Protein AF-A0A971S518-F1 (afdb_monomer_lite)

Radius of gyration: 13.88 Å; chains: 1; bounding box: 35×19×40 Å

Secondary structure (DSSP, 8-state):
-B-TTT--B-SSEEEETTEEEEHHHHHHHHH--TTSTTHHHHHHHHHHHHHHHHHHHHTT----

Structure (mmCIF, N/CA/C/O backbone):
data_AF-A0A971S518-F1
#
_entry.id   AF-A0A971S518-F1
#
loop_
_atom_site.group_PDB
_atom_site.id
_atom_site.type_symbol
_atom_site.label_atom_id
_atom_site.label_alt_id
_atom_site.label_comp_id
_atom_site.label_asym_id
_atom_site.label_entity_id
_atom_site.label_seq_id
_atom_site.pdbx_PDB_ins_code
_atom_site.Cartn_x
_atom_site.Cartn_y
_atom_site.Cartn_z
_atom_site.occupancy
_atom_site.B_iso_or_equiv
_atom_site.auth_seq_id
_atom_site.auth_comp_id
_atom_site.auth_asym_id
_atom_site.auth_atom_id
_atom_site.pdbx_PDB_model_num
ATOM 1 N N . MET A 1 1 ? -14.712 9.723 -6.717 1.00 69.00 1 MET A N 1
ATOM 2 C CA . MET A 1 1 ? -13.978 9.697 -5.434 1.00 69.00 1 MET A CA 1
ATOM 3 C C . MET A 1 1 ? -12.510 9.948 -5.755 1.00 69.00 1 MET A C 1
ATOM 5 O O . MET A 1 1 ? -12.096 9.560 -6.841 1.00 69.00 1 MET A O 1
ATOM 9 N N . TYR A 1 2 ? -11.763 10.659 -4.911 1.00 85.94 2 TYR A N 1
ATOM 10 C CA . TYR A 1 2 ? -10.340 10.918 -5.166 1.00 85.94 2 TYR A CA 1
ATOM 11 C C . TYR A 1 2 ? -9.495 9.766 -4.624 1.00 85.94 2 TYR A C 1
ATOM 13 O O . TYR A 1 2 ? -9.768 9.260 -3.534 1.00 85.94 2 TYR A O 1
ATOM 21 N N . CYS A 1 3 ? -8.489 9.347 -5.389 1.00 91.06 3 CYS A N 1
ATOM 22 C CA . CYS A 1 3 ? -7.536 8.334 -4.953 1.00 91.06 3 CYS A CA 1
ATOM 23 C C . CYS A 1 3 ? -6.704 8.870 -3.783 1.00 91.06 3 CYS A C 1
ATOM 25 O O . CYS A 1 3 ? -6.092 9.928 -3.905 1.00 91.06 3 CYS A O 1
ATOM 27 N N . LYS A 1 4 ? -6.603 8.120 -2.681 1.00 88.81 4 LYS A N 1
ATOM 28 C CA . LYS A 1 4 ? -5.781 8.516 -1.524 1.00 88.81 4 LYS A CA 1
ATOM 29 C C . LYS A 1 4 ? -4.294 8.693 -1.868 1.00 88.81 4 LYS A C 1
ATOM 31 O O . LYS A 1 4 ? -3.616 9.455 -1.190 1.00 88.81 4 LYS A O 1
ATOM 36 N N . LEU A 1 5 ? -3.796 8.004 -2.901 1.00 90.50 5 LEU A N 1
ATOM 37 C CA . LEU A 1 5 ? -2.382 8.026 -3.285 1.00 90.50 5 LEU A CA 1
ATOM 38 C C . LEU A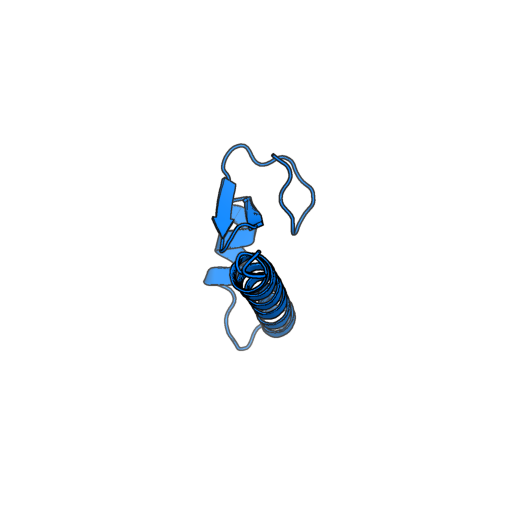 1 5 ? -2.027 9.187 -4.225 1.00 90.50 5 LEU A C 1
ATOM 40 O O . LEU A 1 5 ? -1.139 9.971 -3.918 1.00 90.50 5 LEU A O 1
ATOM 44 N N . CYS A 1 6 ? -2.683 9.278 -5.386 1.00 91.62 6 CYS A N 1
ATOM 45 C CA . CYS A 1 6 ? -2.352 10.286 -6.400 1.00 91.62 6 CYS A CA 1
ATOM 46 C C . CYS A 1 6 ? -3.224 11.543 -6.320 1.00 91.62 6 CYS A C 1
ATOM 48 O O . CYS A 1 6 ? -2.954 12.510 -7.021 1.00 91.62 6 CYS A O 1
ATOM 50 N N . ASN A 1 7 ? -4.271 11.537 -5.488 1.00 90.50 7 ASN A N 1
ATOM 51 C CA . ASN A 1 7 ? -5.265 12.606 -5.391 1.00 90.50 7 ASN A CA 1
ATOM 52 C C . ASN A 1 7 ? -5.964 12.938 -6.724 1.00 90.50 7 ASN A C 1
ATOM 54 O O . ASN A 1 7 ? -6.580 13.991 -6.871 1.00 90.50 7 ASN A O 1
ATOM 58 N N . GLU A 1 8 ? -5.903 12.029 -7.696 1.00 89.00 8 GLU A N 1
ATOM 59 C CA . GLU A 1 8 ? -6.619 12.158 -8.957 1.00 89.00 8 GLU A CA 1
ATOM 60 C C . GLU A 1 8 ? -8.003 11.519 -8.855 1.00 89.00 8 GLU A C 1
ATOM 62 O O . GLU A 1 8 ? -8.258 10.591 -8.072 1.00 89.00 8 GLU A O 1
ATOM 67 N N . LYS A 1 9 ? -8.923 12.036 -9.668 1.00 81.00 9 LYS A N 1
ATOM 68 C CA . LYS A 1 9 ? -10.262 11.480 -9.817 1.00 81.00 9 LYS A CA 1
ATOM 69 C C . LYS A 1 9 ? -10.187 10.326 -10.816 1.00 81.00 9 LYS A C 1
ATOM 71 O O . LYS A 1 9 ? -10.142 10.555 -12.016 1.00 81.00 9 LYS A O 1
ATOM 76 N N . GLY A 1 10 ? -10.167 9.096 -10.313 1.00 67.69 10 GLY A N 1
ATOM 77 C CA . GLY A 1 10 ? -10.242 7.903 -11.156 1.00 67.69 10 GLY A CA 1
ATOM 78 C C . GLY A 1 10 ? -11.688 7.566 -11.524 1.00 67.69 10 GLY A C 1
ATOM 79 O O . GLY A 1 10 ? -12.579 7.676 -10.679 1.00 67.69 10 GLY A O 1
ATOM 80 N N . GLU A 1 11 ? -11.920 7.128 -12.762 1.00 70.88 11 GLU A N 1
ATOM 81 C CA . GLU A 1 11 ? -13.217 6.576 -13.191 1.00 70.88 11 GLU A CA 1
ATOM 82 C C . GLU A 1 11 ? -13.499 5.217 -12.538 1.00 70.88 11 GLU A C 1
ATOM 84 O O . GLU A 1 11 ? -14.640 4.904 -12.206 1.00 70.88 11 GLU A O 1
ATOM 89 N N . SER A 1 12 ? -12.444 4.436 -12.289 1.00 83.94 12 SER A N 1
ATOM 90 C CA . SER A 1 12 ? -12.502 3.164 -11.574 1.00 83.94 12 SER A CA 1
ATOM 91 C C . SER A 1 12 ? -11.695 3.235 -10.279 1.00 83.94 12 SER A C 1
ATOM 93 O O . SER A 1 12 ? -10.518 3.612 -10.262 1.00 83.94 12 SER A O 1
ATOM 95 N N . SER A 1 13 ? -12.342 2.870 -9.173 1.00 88.81 13 SER A N 1
ATOM 96 C CA . SER A 1 13 ? -11.720 2.829 -7.852 1.00 88.81 13 SER A CA 1
ATOM 97 C C . SER A 1 13 ? -11.989 1.516 -7.139 1.00 88.81 13 SER A C 1
ATOM 99 O O . SER A 1 13 ? -13.079 0.961 -7.260 1.00 88.81 13 SER A O 1
ATOM 101 N N . ILE A 1 14 ? -11.026 1.080 -6.337 1.00 92.44 14 ILE A N 1
ATOM 102 C CA . ILE A 1 14 ? -11.139 -0.046 -5.419 1.00 92.44 14 ILE A CA 1
ATOM 103 C C . ILE A 1 14 ? -11.103 0.458 -3.975 1.00 92.44 14 ILE A C 1
ATOM 105 O O . ILE A 1 14 ? -10.445 1.454 -3.662 1.00 92.44 14 ILE A O 1
ATOM 109 N N . ASN A 1 15 ? -11.818 -0.232 -3.090 1.00 92.44 15 ASN A N 1
ATOM 110 C CA . ASN A 1 15 ? -11.690 -0.041 -1.653 1.00 92.44 15 ASN A CA 1
ATOM 111 C C . ASN A 1 15 ? -10.671 -1.051 -1.104 1.00 92.44 15 ASN A C 1
ATOM 113 O O . ASN A 1 15 ? -10.921 -2.254 -1.120 1.00 92.44 15 ASN A O 1
ATOM 117 N N . LEU A 1 16 ? -9.526 -0.560 -0.634 1.00 93.06 16 LEU A N 1
ATOM 118 C CA . LEU A 1 16 ? -8.508 -1.345 0.051 1.00 93.06 16 LEU A CA 1
ATOM 119 C C . LEU A 1 16 ? -8.565 -1.005 1.541 1.00 93.06 16 LEU A C 1
ATOM 121 O O . LEU A 1 16 ? -8.121 0.066 1.939 1.00 93.06 16 LEU A O 1
ATOM 125 N N . LEU A 1 17 ? -9.119 -1.913 2.354 1.00 93.38 17 LEU A N 1
ATOM 126 C CA . LEU A 1 17 ? -9.208 -1.768 3.817 1.00 93.38 17 LEU A CA 1
ATOM 127 C C . LEU A 1 17 ? -9.836 -0.428 4.257 1.00 93.38 17 LEU A C 1
ATOM 129 O O . LEU A 1 17 ? -9.342 0.247 5.151 1.00 93.38 17 LEU A O 1
ATOM 133 N N . GLY A 1 18 ? -10.926 -0.013 3.612 1.00 90.25 18 GLY A N 1
ATOM 134 C CA . GLY A 1 18 ? -11.593 1.263 3.892 1.00 90.25 18 GLY A CA 1
ATOM 135 C C . GLY A 1 18 ? -11.022 2.460 3.123 1.00 90.25 18 GLY A C 1
ATOM 136 O O . GLY A 1 18 ? -11.700 3.481 3.017 1.00 90.25 18 GLY A O 1
ATOM 137 N N . THR A 1 19 ? -9.842 2.343 2.511 1.00 92.50 19 THR A N 1
ATOM 138 C CA . THR A 1 19 ? -9.213 3.408 1.719 1.00 92.50 19 THR A CA 1
ATOM 139 C C . THR A 1 19 ? -9.574 3.294 0.239 1.00 92.50 19 THR A C 1
ATOM 141 O O . THR A 1 19 ? -9.429 2.239 -0.372 1.00 92.50 19 THR A O 1
ATOM 144 N N . ASN A 1 20 ? -10.010 4.395 -0.378 1.00 93.25 20 ASN A N 1
ATOM 145 C CA . ASN A 1 20 ? -10.266 4.431 -1.818 1.00 93.25 20 ASN A CA 1
ATOM 146 C C . ASN A 1 20 ? -8.973 4.693 -2.609 1.00 93.25 20 ASN A C 1
ATOM 148 O O . ASN A 1 20 ? -8.268 5.678 -2.366 1.00 93.25 20 ASN A O 1
ATOM 152 N N . LEU A 1 21 ? -8.687 3.821 -3.575 1.00 94.06 21 LEU A N 1
ATOM 153 C CA . LEU A 1 21 ? -7.577 3.944 -4.516 1.00 94.06 21 LEU A CA 1
ATOM 154 C C . LEU A 1 21 ? -8.097 3.839 -5.949 1.00 94.06 21 LEU A C 1
ATOM 156 O O . LEU A 1 21 ? -8.983 3.033 -6.228 1.00 94.06 21 LEU A O 1
ATOM 160 N N . CYS A 1 22 ? -7.516 4.597 -6.881 1.00 94.25 22 CYS A N 1
ATOM 161 C CA . CYS A 1 22 ? -7.738 4.328 -8.300 1.00 94.25 22 CYS A CA 1
ATOM 162 C C . CYS A 1 22 ? -7.061 3.009 -8.703 1.00 94.25 22 CYS A C 1
ATOM 164 O O . CYS A 1 22 ? -6.081 2.574 -8.084 1.00 94.25 22 CYS A O 1
ATOM 166 N N . MET A 1 23 ? -7.576 2.377 -9.758 1.00 92.88 23 MET A N 1
ATOM 167 C CA . MET A 1 23 ? -7.059 1.087 -10.224 1.00 92.88 23 MET A CA 1
ATOM 168 C C . MET A 1 23 ? -5.585 1.134 -10.632 1.00 92.88 23 MET A C 1
ATOM 170 O O . MET A 1 23 ? -4.870 0.161 -10.401 1.00 92.88 23 MET A O 1
ATOM 174 N N . ASP A 1 24 ? -5.099 2.252 -11.170 1.00 93.44 24 ASP A N 1
ATOM 175 C CA . ASP A 1 24 ? -3.693 2.387 -11.562 1.00 93.44 24 ASP A CA 1
ATOM 176 C C . ASP A 1 24 ? -2.761 2.401 -10.349 1.00 93.44 24 ASP A C 1
ATOM 178 O O . ASP A 1 24 ? -1.746 1.705 -10.334 1.00 93.44 24 ASP A O 1
ATOM 182 N N . CYS A 1 25 ? -3.143 3.110 -9.283 1.00 94.06 25 CYS A N 1
ATOM 183 C CA . CYS A 1 25 ? -2.399 3.099 -8.025 1.00 94.06 25 CYS A CA 1
ATOM 184 C C . CYS A 1 25 ? -2.414 1.710 -7.383 1.00 94.06 25 CYS A C 1
ATOM 186 O O . CYS A 1 25 ? -1.376 1.232 -6.928 1.00 94.06 25 CYS A O 1
ATOM 188 N N . PHE A 1 26 ? -3.566 1.036 -7.390 1.00 94.94 26 PHE A N 1
ATOM 189 C CA . PHE A 1 26 ? -3.666 -0.332 -6.890 1.00 94.94 26 PHE A CA 1
ATOM 190 C C . PHE A 1 26 ? -2.777 -1.299 -7.684 1.00 94.94 26 PHE A C 1
ATOM 192 O O . PHE A 1 26 ? -2.025 -2.073 -7.095 1.00 94.94 26 PHE A O 1
ATOM 199 N N . ARG A 1 27 ? -2.792 -1.219 -9.020 1.00 95.19 27 ARG A N 1
ATOM 200 C CA . ARG A 1 27 ? -1.927 -2.031 -9.889 1.00 95.19 27 ARG A CA 1
ATOM 201 C C . ARG A 1 27 ? -0.451 -1.739 -9.658 1.00 95.19 27 ARG A C 1
ATOM 203 O O . ARG A 1 27 ? 0.336 -2.680 -9.651 1.00 95.19 27 ARG A O 1
ATOM 210 N N . ALA A 1 28 ? -0.075 -0.480 -9.450 1.00 95.44 28 ALA A N 1
ATOM 211 C CA . ALA A 1 28 ? 1.299 -0.121 -9.120 1.00 95.44 28 ALA A CA 1
ATOM 212 C C . ALA A 1 28 ? 1.735 -0.769 -7.799 1.00 95.44 28 ALA A C 1
ATOM 214 O O . ALA A 1 28 ? 2.792 -1.390 -7.758 1.00 95.44 28 ALA A O 1
ATOM 215 N N . ILE A 1 29 ? 0.907 -0.703 -6.753 1.00 95.75 29 ILE A N 1
ATOM 216 C CA . ILE A 1 29 ? 1.184 -1.357 -5.465 1.00 95.75 29 ILE A CA 1
ATOM 217 C C . ILE A 1 29 ? 1.320 -2.876 -5.645 1.00 95.75 29 ILE A C 1
ATOM 219 O O . ILE A 1 29 ? 2.306 -3.456 -5.202 1.0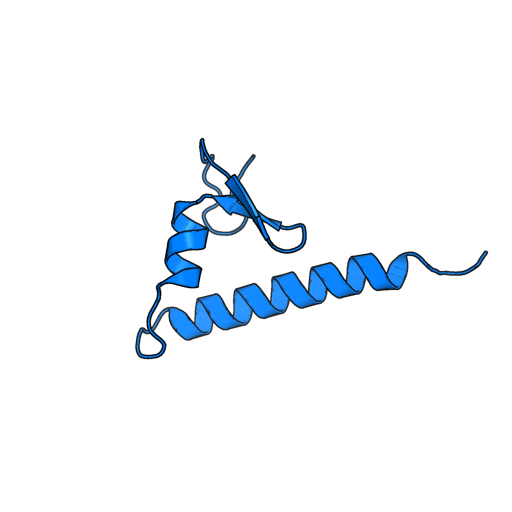0 95.75 29 ILE A O 1
ATOM 223 N N . ALA A 1 30 ? 0.361 -3.512 -6.323 1.00 95.62 30 ALA A N 1
ATOM 224 C CA . ALA A 1 30 ? 0.288 -4.968 -6.446 1.00 95.62 30 ALA A CA 1
ATOM 225 C C . ALA A 1 30 ? 1.396 -5.580 -7.321 1.00 95.62 30 ALA A C 1
ATOM 227 O O . ALA A 1 30 ? 1.790 -6.719 -7.091 1.00 95.62 30 ALA A O 1
ATOM 228 N N . ASN A 1 31 ? 1.884 -4.843 -8.324 1.00 97.31 31 ASN A N 1
ATOM 229 C CA . ASN A 1 31 ? 2.818 -5.372 -9.324 1.00 97.31 31 ASN A CA 1
ATOM 230 C C . ASN A 1 31 ? 4.239 -4.801 -9.214 1.00 97.31 31 ASN A C 1
ATOM 232 O O . ASN A 1 31 ? 5.105 -5.195 -9.994 1.00 97.31 31 ASN A O 1
ATOM 236 N N . THR A 1 32 ? 4.509 -3.872 -8.288 1.00 97.62 32 THR A N 1
ATOM 237 C CA . THR A 1 32 ? 5.874 -3.355 -8.097 1.00 97.62 32 THR A CA 1
ATOM 238 C C . THR A 1 32 ? 6.776 -4.467 -7.549 1.00 97.62 32 THR A C 1
ATOM 240 O O . THR A 1 32 ? 6.500 -4.980 -6.464 1.00 97.62 32 THR A O 1
ATOM 243 N N . PRO A 1 33 ? 7.876 -4.829 -8.241 1.00 97.31 33 PRO A N 1
ATOM 244 C CA . PRO A 1 33 ? 8.803 -5.844 -7.752 1.00 97.31 33 PRO A CA 1
ATOM 245 C C . PRO A 1 33 ? 9.488 -5.413 -6.455 1.00 97.31 33 PRO A C 1
ATOM 247 O O . PRO A 1 33 ? 9.778 -4.233 -6.275 1.00 97.31 33 PRO A O 1
ATOM 250 N N . ILE A 1 34 ? 9.852 -6.378 -5.607 1.00 96.06 34 ILE A N 1
ATOM 251 C CA . ILE A 1 34 ? 10.555 -6.128 -4.333 1.00 96.06 34 ILE A CA 1
ATOM 252 C C . ILE A 1 34 ? 11.881 -5.378 -4.547 1.00 96.06 34 ILE A C 1
ATOM 254 O O . ILE A 1 34 ? 12.275 -4.558 -3.725 1.00 96.06 34 ILE A O 1
ATOM 258 N N . SER A 1 35 ? 12.556 -5.620 -5.673 1.00 97.25 35 SER A N 1
ATOM 259 C CA . SER A 1 35 ? 13.810 -4.950 -6.039 1.00 97.25 35 SER A CA 1
ATOM 260 C C . SER A 1 35 ? 13.635 -3.495 -6.489 1.00 97.25 35 SER A C 1
ATOM 262 O O . SER A 1 35 ? 14.620 -2.774 -6.645 1.00 97.25 35 SER A O 1
ATOM 264 N N . HIS A 1 36 ? 12.406 -3.042 -6.738 1.00 97.75 36 HIS A N 1
ATOM 265 C CA . HIS A 1 36 ? 12.152 -1.702 -7.243 1.00 97.75 36 HIS A CA 1
ATOM 266 C C . HIS A 1 36 ? 12.125 -0.674 -6.104 1.00 97.75 36 HIS A C 1
ATOM 268 O O . HIS A 1 36 ? 11.464 -0.865 -5.090 1.00 97.75 36 HIS A O 1
ATOM 274 N N . LYS A 1 37 ?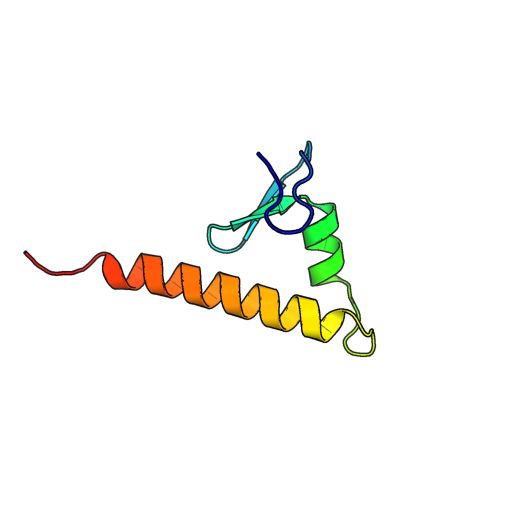 12.744 0.495 -6.313 1.00 94.75 37 LYS A N 1
ATOM 275 C CA . LYS A 1 37 ? 12.871 1.568 -5.302 1.00 94.75 37 LYS A CA 1
ATOM 276 C C . LYS A 1 37 ? 11.556 2.048 -4.669 1.00 94.75 37 LYS A C 1
ATOM 278 O O . LYS A 1 37 ? 11.558 2.581 -3.569 1.00 94.75 37 LYS A O 1
ATOM 283 N N . LYS A 1 38 ? 10.431 1.905 -5.378 1.00 94.88 38 LYS A N 1
ATOM 284 C CA . LYS A 1 38 ? 9.100 2.290 -4.871 1.00 94.88 38 LYS A CA 1
ATOM 285 C C . LYS A 1 38 ? 8.444 1.213 -4.002 1.00 94.88 38 LYS A C 1
ATOM 287 O O . LYS A 1 38 ? 7.426 1.503 -3.386 1.00 94.88 38 LYS A O 1
ATOM 292 N N . TYR A 1 39 ? 8.992 -0.001 -3.952 1.00 96.62 39 TYR A N 1
ATOM 293 C CA . TYR A 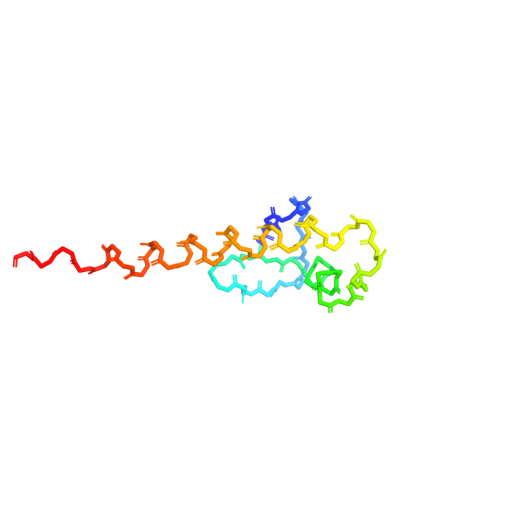1 39 ? 8.408 -1.094 -3.181 1.00 96.62 39 TYR A CA 1
ATOM 294 C C . TYR A 1 39 ? 8.309 -0.741 -1.699 1.00 96.62 39 TYR A C 1
ATOM 296 O O . TYR A 1 39 ? 7.243 -0.883 -1.109 1.00 96.62 39 TYR A O 1
ATOM 304 N N . ASP A 1 40 ? 9.382 -0.201 -1.117 1.00 97.12 40 ASP A N 1
ATOM 305 C CA . ASP A 1 40 ? 9.383 0.193 0.293 1.00 97.12 40 ASP A CA 1
ATOM 306 C C . ASP A 1 40 ? 8.363 1.292 0.590 1.00 97.12 40 ASP A C 1
ATOM 308 O O . ASP A 1 40 ? 7.656 1.210 1.591 1.00 97.12 40 ASP A O 1
ATOM 312 N N . TYR A 1 41 ? 8.207 2.257 -0.318 1.00 95.69 41 TYR A N 1
ATOM 313 C CA . TYR A 1 41 ? 7.160 3.270 -0.212 1.00 95.69 41 TYR A CA 1
ATOM 314 C C . TYR A 1 41 ? 5.757 2.642 -0.199 1.00 95.69 41 TYR A C 1
ATOM 316 O O . TYR A 1 41 ? 4.959 2.927 0.692 1.00 95.69 41 TYR A O 1
ATOM 324 N N . TYR A 1 42 ? 5.459 1.743 -1.143 1.00 96.06 42 TYR A N 1
ATOM 325 C CA . TYR A 1 42 ? 4.155 1.075 -1.193 1.00 96.06 42 TYR A CA 1
ATOM 326 C C . TYR A 1 42 ? 3.917 0.152 0.008 1.00 96.06 42 TYR A C 1
ATOM 328 O O . TYR A 1 42 ? 2.797 0.077 0.510 1.00 96.06 42 TYR A O 1
ATOM 336 N N . LYS A 1 43 ? 4.964 -0.505 0.513 1.00 96.06 43 LYS A N 1
ATOM 337 C CA . LYS A 1 43 ? 4.915 -1.336 1.719 1.00 96.06 43 LYS A CA 1
ATOM 338 C C . LYS A 1 43 ? 4.539 -0.514 2.952 1.00 96.06 43 LYS A C 1
ATOM 340 O O . LYS A 1 43 ? 3.664 -0.938 3.704 1.00 96.06 43 LYS A O 1
ATOM 345 N N . GLU A 1 44 ? 5.174 0.637 3.170 1.00 96.88 44 GLU A N 1
ATOM 346 C CA . GLU A 1 44 ? 4.845 1.499 4.313 1.00 96.88 44 GLU A CA 1
ATOM 347 C C . GLU A 1 44 ? 3.441 2.101 4.190 1.00 96.88 44 GLU A C 1
ATOM 349 O O . GLU A 1 44 ? 2.680 2.056 5.154 1.00 96.88 44 GLU A O 1
ATOM 354 N N . LEU A 1 45 ? 3.031 2.518 2.990 1.00 94.81 45 LEU A N 1
ATOM 355 C CA . LEU A 1 45 ? 1.664 2.977 2.734 1.00 94.81 45 LEU A CA 1
ATOM 356 C C . LEU A 1 45 ? 0.613 1.913 3.103 1.00 94.81 45 LEU A C 1
ATOM 358 O O . LEU A 1 45 ? -0.365 2.205 3.788 1.00 94.81 45 LEU A O 1
ATOM 362 N N . VAL A 1 46 ? 0.797 0.661 2.670 1.00 95.50 46 VAL A N 1
ATOM 36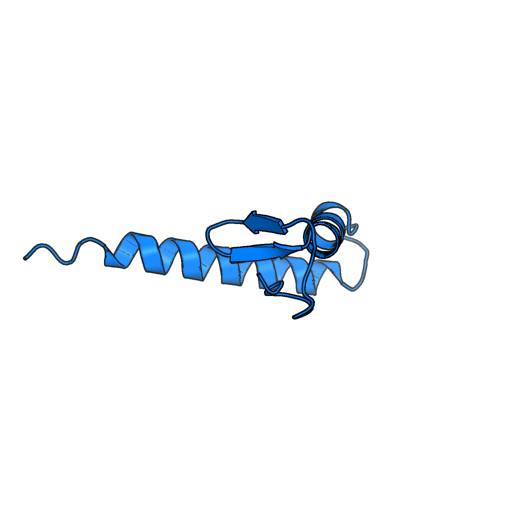3 C CA . VAL A 1 46 ? -0.151 -0.424 2.983 1.00 95.50 46 VAL A CA 1
ATOM 364 C C . VAL A 1 46 ? -0.187 -0.713 4.487 1.00 95.50 46 VAL A C 1
ATOM 366 O O . VAL A 1 46 ? -1.256 -0.997 5.029 1.00 95.50 46 VAL A O 1
ATOM 369 N N . LYS A 1 47 ? 0.948 -0.597 5.190 1.00 96.69 47 LYS A N 1
ATOM 370 C CA . LYS A 1 47 ? 0.983 -0.711 6.656 1.00 96.69 47 LYS A CA 1
ATOM 371 C C . LYS A 1 47 ? 0.192 0.402 7.336 1.00 96.69 47 LYS A C 1
ATOM 373 O O . LYS A 1 47 ? -0.495 0.119 8.312 1.00 96.69 47 LYS A O 1
ATOM 378 N N . GLU A 1 48 ? 0.286 1.640 6.860 1.00 95.50 48 GLU A N 1
ATOM 379 C CA . GLU A 1 48 ? -0.502 2.761 7.388 1.00 95.50 48 GLU A CA 1
ATOM 380 C C . GLU A 1 48 ? -1.999 2.529 7.185 1.00 95.50 48 GLU A C 1
ATOM 382 O O . GLU A 1 48 ? -2.754 2.581 8.154 1.00 95.50 48 GLU A O 1
ATOM 387 N N . ILE A 1 49 ? -2.408 2.147 5.971 1.00 94.75 49 ILE A N 1
ATOM 388 C CA . ILE A 1 49 ? -3.799 1.793 5.652 1.00 94.75 49 ILE A CA 1
ATOM 389 C C . ILE A 1 49 ? -4.311 0.687 6.590 1.00 94.75 49 ILE A C 1
ATOM 391 O O . ILE A 1 49 ? -5.405 0.783 7.145 1.00 94.75 49 ILE A O 1
ATOM 395 N N . LEU A 1 50 ? -3.511 -0.360 6.817 1.00 95.56 50 LEU A N 1
ATOM 396 C CA . LEU A 1 50 ? -3.880 -1.446 7.723 1.00 95.56 50 LEU A CA 1
ATOM 397 C C . LEU A 1 50 ? -4.016 -0.970 9.177 1.00 95.56 50 LEU A C 1
ATOM 399 O O . LEU A 1 50 ? -4.966 -1.359 9.856 1.00 95.56 50 LEU A O 1
ATOM 403 N N . LYS A 1 51 ? -3.093 -0.130 9.660 1.00 94.38 51 LYS A N 1
ATOM 404 C CA . LYS A 1 51 ? -3.162 0.448 11.011 1.00 94.38 51 LYS A CA 1
ATOM 405 C C . LYS A 1 51 ? -4.425 1.285 11.192 1.00 94.38 51 LYS A C 1
ATOM 407 O O . LYS A 1 51 ? -5.108 1.115 12.198 1.00 94.38 51 LYS A O 1
ATOM 412 N N . GLU A 1 52 ? -4.750 2.145 10.227 1.00 92.06 52 GLU A N 1
ATOM 413 C CA . GLU A 1 52 ? -5.973 2.956 10.243 1.00 92.06 52 GLU A CA 1
ATOM 414 C C . GLU A 1 52 ? -7.225 2.075 10.270 1.00 92.06 52 GLU A C 1
ATOM 416 O O . GLU A 1 52 ? -8.120 2.297 11.085 1.00 92.06 52 GLU A O 1
ATOM 421 N N . TYR A 1 53 ? -7.267 1.037 9.433 1.00 93.81 53 TYR A N 1
ATOM 422 C CA . TYR A 1 53 ? -8.383 0.096 9.386 1.00 93.81 53 TYR A CA 1
ATOM 423 C C . TYR A 1 53 ? -8.591 -0.634 10.717 1.00 93.81 53 TYR A C 1
ATOM 425 O O . TYR A 1 53 ? -9.716 -0.706 11.215 1.00 93.81 53 TYR A O 1
ATOM 433 N N . ILE A 1 54 ? -7.510 -1.154 11.312 1.00 93.38 54 ILE A N 1
ATOM 434 C CA . ILE A 1 54 ? -7.559 -1.805 12.625 1.00 93.38 54 ILE A CA 1
ATOM 435 C C . ILE A 1 54 ? -8.041 -0.804 13.672 1.00 93.38 54 ILE A C 1
ATOM 437 O O . ILE A 1 54 ? -8.994 -1.107 14.378 1.00 93.38 54 ILE A O 1
ATOM 441 N N . TYR A 1 55 ? -7.453 0.396 13.727 1.00 90.56 55 TYR A N 1
ATOM 442 C CA . TYR A 1 55 ? -7.823 1.436 14.688 1.00 90.56 55 TYR A CA 1
ATOM 443 C C . TYR A 1 55 ? -9.311 1.797 14.611 1.00 90.56 55 TYR A C 1
ATOM 445 O O . TYR A 1 55 ? -9.989 1.876 15.637 1.00 90.56 55 TYR A O 1
ATOM 453 N N . GLN A 1 56 ? -9.846 1.981 13.402 1.00 88.00 56 GLN A N 1
ATOM 454 C CA . GLN A 1 56 ? -11.269 2.259 13.198 1.00 88.00 56 GLN A CA 1
ATOM 455 C C . GLN A 1 56 ? -12.154 1.114 13.693 1.00 88.00 56 GLN A C 1
ATOM 457 O O . GLN A 1 56 ? -13.223 1.368 14.232 1.00 88.00 56 GLN A O 1
ATOM 462 N N . ARG A 1 57 ? -11.717 -0.140 13.536 1.00 85.25 57 ARG A N 1
ATOM 463 C CA . ARG A 1 57 ? -12.473 -1.325 13.963 1.00 85.25 57 ARG A CA 1
ATOM 464 C C . ARG A 1 57 ? -12.365 -1.598 15.463 1.00 85.25 57 ARG A C 1
ATOM 466 O O . ARG A 1 57 ? -13.333 -2.061 16.050 1.00 85.25 57 ARG A O 1
ATOM 473 N N . THR A 1 58 ? -11.226 -1.306 16.086 1.00 80.06 58 THR A N 1
ATOM 474 C CA . THR A 1 58 ? -11.005 -1.523 17.525 1.00 80.06 58 THR A CA 1
ATOM 475 C C . THR A 1 58 ? -11.654 -0.455 18.401 1.00 80.06 58 THR A C 1
ATOM 477 O O . THR A 1 58 ? -11.956 -0.731 19.553 1.00 80.06 58 THR A O 1
ATOM 480 N N . ASN A 1 59 ? -11.908 0.749 17.876 1.00 66.00 59 ASN A N 1
ATOM 481 C CA . ASN A 1 59 ? -12.633 1.803 18.602 1.00 66.00 59 ASN A CA 1
ATOM 482 C C . ASN A 1 59 ? -14.165 1.687 18.508 1.00 66.00 59 ASN A C 1
ATOM 484 O O . ASN A 1 59 ? -14.863 2.575 18.989 1.00 66.00 59 ASN A O 1
ATOM 488 N N . LEU A 1 60 ? -14.702 0.631 17.888 1.00 59.72 60 LEU A N 1
ATOM 489 C CA . LEU A 1 60 ? -16.152 0.414 17.805 1.00 59.72 60 LEU A CA 1
ATOM 490 C C . LEU A 1 60 ? -16.751 -0.257 19.054 1.00 59.72 60 LEU A C 1
ATOM 492 O O . LEU A 1 60 ? -17.970 -0.353 19.121 1.00 59.72 60 LEU A O 1
ATOM 496 N N . ASP A 1 61 ? -15.936 -0.626 20.052 1.00 61.41 61 ASP A N 1
ATOM 497 C CA . ASP A 1 61 ? -16.398 -1.113 21.364 1.00 61.41 61 ASP A CA 1
ATOM 498 C C . ASP A 1 6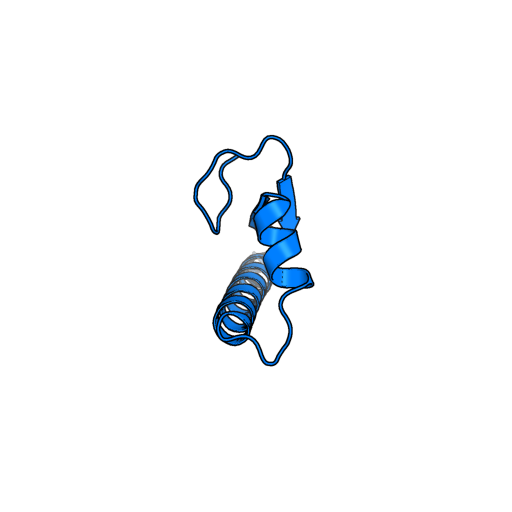1 ? -15.752 -0.356 22.550 1.00 61.41 61 ASP A C 1
ATOM 500 O O . ASP A 1 61 ? -14.967 -0.924 23.311 1.00 61.41 61 ASP A O 1
ATOM 504 N N . PRO A 1 62 ? -16.087 0.919 22.817 1.00 55.47 62 PRO A N 1
ATOM 505 C CA . PRO A 1 62 ? -16.218 1.358 24.189 1.00 55.47 62 PRO A CA 1
ATOM 506 C C . PRO A 1 62 ? -17.635 0.968 24.611 1.00 55.47 62 PRO A C 1
ATOM 508 O O . PRO A 1 62 ? -18.594 1.699 24.355 1.00 55.47 62 PRO A O 1
ATOM 511 N N . VAL A 1 63 ? -17.765 -0.230 25.185 1.00 54.62 63 VAL A N 1
ATOM 512 C CA . VAL A 1 63 ? -18.976 -0.681 25.882 1.00 54.62 63 VAL A CA 1
ATOM 513 C C . VAL A 1 63 ? -19.500 0.488 26.725 1.00 54.62 63 VAL A C 1
ATOM 515 O O . VAL A 1 63 ? -18.791 0.988 27.599 1.00 54.62 63 VAL A O 1
ATOM 518 N N . LYS A 1 64 ? -20.698 0.969 26.380 1.00 44.47 64 LYS A N 1
ATOM 519 C CA . LYS A 1 64 ? -21.473 1.909 27.196 1.00 44.47 64 LYS A CA 1
ATOM 520 C C . LYS A 1 64 ? -22.033 1.203 28.419 1.00 44.47 64 LYS A C 1
ATOM 522 O O . LYS A 1 64 ? -22.466 0.041 28.258 1.00 44.47 64 LYS A O 1
#

Sequence (64 aa):
MYCKLCNEKGESSINLLGTNLCMDCFRAIANTPISHKKYDYYKELVKEILKEYIYQRTNLDPVK

Foldseek 3Di:
DAAPPPRDDAPAWDQDLNGIHHPVVVCCQVPPDPPDPCPVVSVVVSVVSVVVSVVVVVVPDPPD

pLDDT: mean 88.52, std 12.1, range [44.47, 97.75]